Protein AF-A0AAW6XSW9-F1 (afdb_monomer)

Nearest PDB structures (foldseek):
  1b4e-assembly1_A  TM=9.967E-01  e=2.298E-07  Escherichia coli
  1i8j-assembly1_A  TM=9.985E-01  e=3.032E-07  Escherichia coli
  3obk-assembly1_H  TM=9.731E-01  e=1.300E-06  Toxoplasma gondii ME49
  2c15-assembly1_A  TM=9.502E-01  e=4.848E-06  Pseudomonas aeruginosa
  1w5m-assembly1_A  TM=9.488E-01  e=1.114E-05  P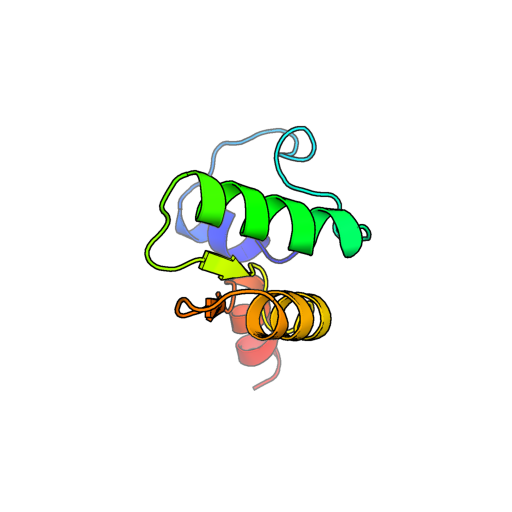seudomonas aeruginosa PAO1

Sequence (85 aa):
AFFGPFREAVSCNLKGDRKTYQQDPANRIEGLREALLDISEGADIVMVKPASHYLDVLADVAGAVDVPVAAYQVSGEYAMVEAAA

Organism: Streptococcus agalactiae (NCBI:txid1311)

Structure (mmCIF, N/CA/C/O backbone):
data_AF-A0AAW6XSW9-F1
#
_entry.id   AF-A0AAW6XSW9-F1
#
loop_
_atom_site.group_PDB
_atom_site.id
_atom_site.type_symbol
_atom_site.label_atom_id
_atom_site.label_alt_id
_atom_site.label_comp_id
_atom_site.label_asym_id
_atom_site.label_entity_id
_atom_site.label_seq_id
_atom_site.pdbx_PDB_ins_code
_atom_site.Cartn_x
_atom_site.Cartn_y
_atom_site.Cartn_z
_atom_site.occupancy
_atom_site.B_iso_or_equiv
_atom_site.auth_seq_id
_atom_site.auth_comp_id
_atom_site.auth_asym_id
_atom_site.auth_atom_id
_atom_site.pdbx_PDB_model_num
ATOM 1 N N . ALA A 1 1 ? 9.538 0.216 -5.225 1.00 79.31 1 ALA A N 1
ATOM 2 C CA . ALA A 1 1 ? 10.128 -0.671 -6.254 1.00 79.31 1 ALA A CA 1
ATOM 3 C C . ALA A 1 1 ? 9.077 -1.199 -7.242 1.00 79.31 1 ALA A C 1
ATOM 5 O O . ALA A 1 1 ? 9.271 -1.054 -8.439 1.00 79.31 1 ALA A O 1
ATOM 6 N N . PHE A 1 2 ? 7.927 -1.703 -6.786 1.00 94.62 2 PHE A N 1
ATOM 7 C CA . PHE A 1 2 ? 6.923 -2.398 -7.618 1.00 94.62 2 PHE A CA 1
ATOM 8 C C . PHE A 1 2 ? 6.072 -1.556 -8.598 1.00 94.62 2 PHE A C 1
ATOM 10 O O . PHE A 1 2 ? 5.118 -2.060 -9.181 1.00 94.62 2 PHE A O 1
ATOM 17 N N . PHE A 1 3 ? 6.392 -0.277 -8.807 1.00 96.19 3 PHE A N 1
ATOM 18 C CA . PHE A 1 3 ? 5.600 0.625 -9.661 1.00 96.19 3 PHE A CA 1
ATOM 19 C C . PHE A 1 3 ? 6.261 0.929 -11.010 1.00 96.19 3 PHE A C 1
ATOM 21 O O . PHE A 1 3 ? 5.766 1.780 -11.741 1.00 96.19 3 PHE A O 1
ATOM 28 N N . GLY A 1 4 ? 7.389 0.281 -11.326 1.00 95.19 4 GLY A N 1
ATOM 29 C CA . GLY A 1 4 ? 8.120 0.487 -12.582 1.00 95.19 4 GLY A CA 1
ATOM 30 C C . GLY A 1 4 ? 7.230 0.316 -13.818 1.00 95.19 4 GLY A C 1
ATOM 31 O O . GLY A 1 4 ? 7.041 1.299 -14.532 1.00 95.19 4 GLY A O 1
ATOM 32 N N . PRO A 1 5 ? 6.596 -0.857 -14.013 1.00 97.06 5 PRO A N 1
ATOM 33 C CA . PRO A 1 5 ? 5.742 -1.086 -15.180 1.00 97.06 5 PRO A CA 1
ATOM 34 C C . PRO A 1 5 ? 4.554 -0.113 -15.261 1.00 97.06 5 PRO A C 1
ATOM 36 O O . PRO A 1 5 ? 4.199 0.353 -16.336 1.00 97.06 5 PRO A O 1
ATOM 39 N N . PHE A 1 6 ? 3.980 0.290 -14.121 1.00 97.62 6 PHE A N 1
ATOM 40 C CA . PHE A 1 6 ? 2.919 1.298 -14.085 1.00 97.62 6 PHE A CA 1
ATOM 41 C C . PHE A 1 6 ? 3.403 2.666 -14.567 1.00 97.62 6 PHE A C 1
ATOM 43 O O . PHE A 1 6 ? 2.672 3.349 -15.275 1.00 97.62 6 PHE A O 1
ATOM 50 N N . ARG A 1 7 ? 4.624 3.083 -14.202 1.00 96.31 7 ARG A N 1
ATOM 51 C CA . ARG A 1 7 ? 5.186 4.368 -14.653 1.00 96.31 7 ARG A CA 1
ATOM 52 C C . ARG A 1 7 ? 5.317 4.417 -16.169 1.00 96.31 7 ARG A C 1
ATOM 54 O O . ARG A 1 7 ? 5.046 5.467 -16.737 1.00 96.31 7 ARG A O 1
ATOM 61 N N . GLU A 1 8 ? 5.704 3.311 -16.792 1.00 95.69 8 GLU A N 1
ATOM 62 C CA . GLU A 1 8 ? 5.745 3.188 -18.249 1.00 95.69 8 GLU A CA 1
ATOM 63 C C . GLU A 1 8 ? 4.335 3.218 -18.845 1.00 95.69 8 GLU A C 1
ATOM 65 O O . GLU A 1 8 ? 4.057 4.053 -19.702 1.00 95.69 8 GLU A O 1
ATOM 70 N N . ALA A 1 9 ? 3.418 2.400 -18.318 1.00 97.06 9 ALA A N 1
ATOM 71 C CA . ALA A 1 9 ? 2.043 2.303 -18.810 1.00 97.06 9 ALA A CA 1
ATOM 72 C C . ALA A 1 9 ? 1.278 3.640 -18.784 1.00 97.06 9 ALA A C 1
ATOM 74 O O . ALA A 1 9 ? 0.400 3.864 -19.614 1.00 97.06 9 ALA A O 1
ATOM 75 N N . VAL A 1 10 ? 1.606 4.535 -17.845 1.00 97.00 10 VAL A N 1
ATOM 76 C CA . VAL A 1 10 ? 0.983 5.867 -17.724 1.00 97.00 10 VAL A CA 1
ATOM 77 C C . VAL A 1 10 ? 1.869 7.011 -18.224 1.00 97.00 10 VAL A C 1
ATOM 79 O O . VAL A 1 10 ? 1.562 8.172 -17.955 1.00 97.00 10 VAL A O 1
ATOM 82 N N . SER A 1 11 ? 2.976 6.715 -18.915 1.00 95.38 11 SER A N 1
ATOM 83 C CA . SER A 1 11 ? 3.922 7.719 -19.432 1.00 95.38 11 SER A CA 1
ATOM 84 C C . SER A 1 11 ? 4.362 8.733 -18.363 1.00 95.38 11 SER A C 1
ATOM 86 O O . SER A 1 11 ? 4.341 9.950 -18.562 1.00 95.38 11 SER A O 1
ATOM 88 N N . CYS A 1 12 ? 4.709 8.240 -17.172 1.00 95.12 12 CYS A N 1
ATOM 89 C CA . CYS A 1 12 ? 5.037 9.074 -16.023 1.00 95.12 12 CYS A CA 1
ATOM 90 C C . CYS A 1 12 ? 6.344 9.853 -16.248 1.00 95.12 12 CYS A C 1
ATOM 92 O O . CYS A 1 12 ? 7.420 9.269 -16.322 1.00 95.12 12 CYS A O 1
ATOM 94 N N . ASN A 1 13 ? 6.260 11.186 -16.237 1.00 95.19 13 ASN A N 1
ATOM 95 C CA . ASN A 1 13 ? 7.408 12.084 -16.432 1.00 95.19 13 ASN A CA 1
ATOM 96 C C . ASN A 1 13 ? 8.145 12.473 -15.131 1.00 95.19 13 ASN A C 1
ATOM 98 O O . ASN A 1 13 ? 8.978 13.382 -15.139 1.00 95.19 13 ASN A O 1
ATOM 102 N N . LEU A 1 14 ? 7.826 11.838 -13.995 1.00 94.69 14 LEU A N 1
ATOM 103 C CA . LEU A 1 14 ? 8.423 12.181 -12.701 1.00 94.69 14 LEU A CA 1
ATOM 104 C C . LEU A 1 14 ? 9.927 11.872 -12.691 1.00 94.69 14 LEU A C 1
ATOM 106 O O . LEU A 1 14 ? 10.334 10.724 -12.862 1.00 94.69 14 LEU A O 1
ATOM 110 N N . LYS A 1 15 ? 10.740 12.889 -12.393 1.00 94.50 15 LYS A N 1
ATOM 111 C CA . LYS A 1 15 ? 12.168 12.749 -12.087 1.00 94.50 15 LYS A CA 1
ATOM 112 C C . LYS A 1 15 ? 12.365 12.882 -10.578 1.00 94.50 15 LYS A C 1
ATOM 114 O O . LYS A 1 15 ? 12.025 13.916 -10.016 1.00 94.50 15 LYS A O 1
ATOM 119 N N . GLY A 1 16 ? 12.894 11.841 -9.938 1.00 94.12 16 GLY A N 1
ATOM 120 C CA . GLY A 1 16 ? 13.034 11.756 -8.481 1.00 94.12 16 GLY A CA 1
ATOM 121 C C . GLY A 1 16 ? 12.174 10.643 -7.883 1.00 94.12 16 GLY A C 1
ATOM 122 O O . GLY A 1 16 ? 11.898 9.635 -8.540 1.00 94.12 16 GLY A O 1
ATOM 123 N N . ASP A 1 17 ? 11.759 10.816 -6.632 1.00 95.56 17 ASP A N 1
ATOM 124 C CA . ASP A 1 17 ? 10.935 9.848 -5.918 1.00 95.56 17 ASP A CA 1
ATOM 125 C C . ASP A 1 17 ? 9.711 10.494 -5.255 1.00 95.56 17 ASP A C 1
ATOM 127 O O . ASP A 1 17 ? 9.395 11.663 -5.472 1.00 95.56 17 ASP A O 1
ATOM 131 N N . ARG A 1 18 ? 8.947 9.666 -4.546 1.00 96.62 18 ARG A N 1
ATOM 132 C CA . ARG A 1 18 ? 7.696 10.040 -3.887 1.00 96.62 18 ARG A CA 1
ATOM 133 C C . ARG A 1 18 ? 7.777 9.833 -2.372 1.00 96.62 18 ARG A C 1
ATOM 135 O O . ARG A 1 18 ? 6.745 9.773 -1.720 1.00 96.62 18 ARG A O 1
ATOM 142 N N . LYS A 1 19 ? 8.984 9.682 -1.811 1.00 96.56 19 L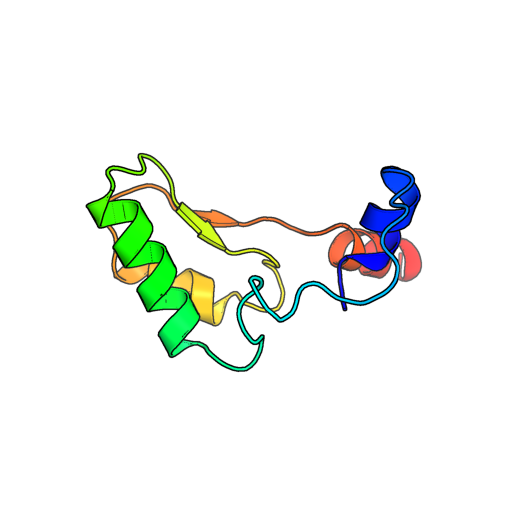YS A N 1
ATOM 143 C CA . LYS A 1 19 ? 9.196 9.257 -0.413 1.00 96.56 19 LYS A CA 1
ATOM 144 C C . LYS A 1 19 ? 8.763 10.293 0.621 1.00 96.56 19 LYS A C 1
ATOM 146 O O . LYS A 1 19 ? 8.678 9.976 1.794 1.00 96.56 19 LYS A O 1
ATOM 151 N N . THR A 1 20 ? 8.519 11.531 0.203 1.00 96.94 20 THR A N 1
ATOM 152 C CA . THR A 1 20 ? 8.043 12.594 1.097 1.00 96.94 20 THR A CA 1
ATOM 153 C C . THR A 1 20 ? 6.547 12.508 1.395 1.00 96.94 20 THR A C 1
ATOM 155 O O . THR A 1 20 ? 6.076 13.241 2.256 1.00 96.94 20 THR A O 1
ATOM 158 N N . TYR A 1 21 ? 5.802 11.653 0.686 1.00 96.62 21 TYR A N 1
ATOM 159 C CA . TYR A 1 21 ? 4.364 11.447 0.903 1.00 96.62 21 TYR A CA 1
ATOM 160 C C . TYR A 1 21 ? 3.908 9.991 0.733 1.00 96.62 21 TYR A C 1
ATOM 162 O O . TYR A 1 21 ? 2.826 9.636 1.179 1.00 96.62 21 TYR A O 1
ATOM 170 N N . GLN A 1 22 ? 4.694 9.132 0.078 1.00 97.88 22 GLN A N 1
ATOM 171 C CA . GLN A 1 22 ? 4.507 7.685 0.157 1.00 97.88 22 GLN A CA 1
ATOM 172 C C . GLN A 1 22 ? 5.211 7.170 1.407 1.00 97.88 22 GLN A C 1
ATOM 174 O O . GLN A 1 22 ? 6.403 7.430 1.571 1.00 97.88 22 GLN A O 1
ATOM 179 N N . GLN A 1 23 ? 4.469 6.429 2.230 1.00 97.44 23 GLN A N 1
ATOM 180 C CA . GLN A 1 23 ? 4.952 5.825 3.473 1.00 97.44 23 GLN A CA 1
ATOM 181 C C . GLN A 1 23 ? 6.218 4.986 3.248 1.00 97.44 23 GLN A C 1
ATOM 183 O O . GLN A 1 23 ? 6.426 4.417 2.166 1.00 97.44 23 GLN A O 1
ATOM 188 N N . ASP A 1 24 ? 7.054 4.884 4.284 1.00 97.62 24 ASP A N 1
ATOM 189 C CA . ASP A 1 24 ? 8.222 4.007 4.261 1.00 97.62 24 ASP A CA 1
ATOM 190 C C . ASP A 1 24 ? 7.767 2.532 4.239 1.00 97.62 24 ASP A C 1
ATOM 192 O O . ASP A 1 24 ? 7.069 2.093 5.155 1.00 97.62 24 ASP A O 1
ATOM 196 N N . PRO A 1 25 ? 8.182 1.729 3.238 1.00 97.00 25 PRO A N 1
ATOM 197 C CA . PRO A 1 25 ? 7.931 0.290 3.184 1.00 97.00 25 PRO A CA 1
ATOM 198 C C . PRO A 1 25 ? 8.238 -0.499 4.460 1.00 97.00 25 PRO A C 1
ATOM 200 O O . PRO A 1 25 ? 7.633 -1.546 4.668 1.00 97.00 25 PRO A O 1
ATOM 203 N N . ALA A 1 26 ? 9.197 -0.051 5.272 1.00 97.19 26 ALA A N 1
ATOM 204 C CA . ALA A 1 26 ? 9.580 -0.730 6.507 1.00 97.19 26 ALA A CA 1
ATOM 205 C C . ALA A 1 26 ? 8.628 -0.435 7.682 1.00 97.19 26 ALA A C 1
ATOM 207 O O . ALA A 1 26 ? 8.719 -1.086 8.725 1.00 97.19 26 ALA A O 1
ATOM 208 N N . ASN A 1 27 ? 7.729 0.542 7.546 1.00 97.94 27 ASN A N 1
ATOM 209 C CA . ASN A 1 27 ? 6.956 1.079 8.656 1.00 97.94 27 ASN A CA 1
ATOM 210 C C . ASN A 1 27 ? 5.523 0.535 8.705 1.00 97.94 27 ASN A C 1
ATOM 212 O O . ASN A 1 27 ? 4.547 1.200 8.360 1.00 97.94 27 ASN A O 1
ATOM 216 N N . ARG A 1 28 ? 5.389 -0.691 9.211 1.00 97.31 28 ARG A N 1
ATOM 217 C CA . ARG A 1 28 ? 4.089 -1.352 9.409 1.00 97.31 28 ARG A CA 1
ATOM 218 C C . ARG A 1 28 ? 3.143 -0.588 10.344 1.00 97.31 28 ARG A C 1
ATOM 220 O O 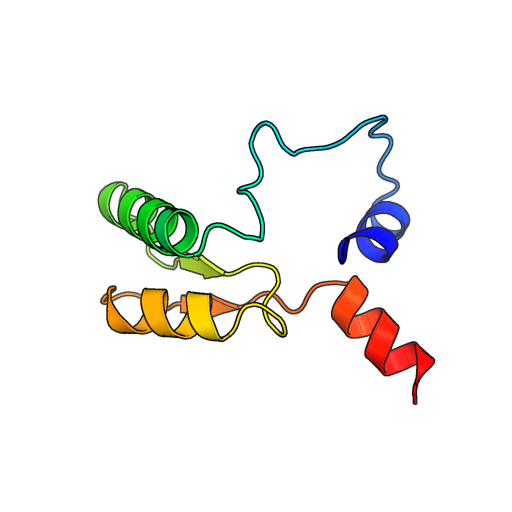. ARG A 1 28 ? 1.940 -0.558 10.105 1.00 97.31 28 ARG A O 1
ATOM 227 N N . ILE A 1 29 ? 3.686 0.045 11.387 1.00 98.19 29 ILE A N 1
ATOM 228 C CA . ILE A 1 29 ? 2.899 0.800 12.377 1.00 98.19 29 ILE A CA 1
ATOM 229 C C . ILE A 1 29 ? 2.256 2.030 11.723 1.00 98.19 29 ILE A C 1
ATOM 231 O O . ILE A 1 29 ? 1.078 2.305 11.945 1.00 98.19 29 ILE A O 1
ATOM 235 N N . GLU A 1 30 ? 3.013 2.755 10.898 1.00 98.38 30 GLU A N 1
ATOM 236 C CA . GLU A 1 30 ? 2.488 3.872 10.104 1.00 98.38 30 GLU A CA 1
ATOM 237 C C . GLU A 1 30 ? 1.456 3.403 9.074 1.00 98.38 30 GLU A C 1
ATOM 239 O O . GLU A 1 30 ? 0.446 4.077 8.903 1.00 98.38 30 GLU A O 1
ATOM 244 N N . GLY A 1 31 ? 1.648 2.225 8.470 1.00 98.19 31 GLY A N 1
ATOM 245 C CA . GLY A 1 31 ? 0.668 1.574 7.590 1.00 98.19 31 GLY A CA 1
ATOM 246 C C . GLY A 1 31 ? -0.732 1.497 8.201 1.00 98.19 31 GLY A C 1
ATOM 247 O O . GLY A 1 31 ? -1.697 1.984 7.616 1.00 98.19 31 GLY A O 1
ATOM 248 N N . LEU A 1 32 ? -0.831 0.932 9.408 1.00 98.56 32 LEU A N 1
ATOM 249 C CA . LEU A 1 32 ? -2.098 0.846 10.138 1.00 98.56 32 LEU A CA 1
ATOM 250 C C . LEU A 1 32 ? -2.616 2.228 10.558 1.00 98.56 32 LEU A C 1
ATOM 252 O O . LEU A 1 32 ? -3.811 2.498 10.454 1.00 98.56 32 LEU A O 1
ATOM 256 N N . ARG A 1 33 ? -1.727 3.107 11.033 1.00 98.56 33 ARG A N 1
ATOM 257 C CA . ARG A 1 33 ? -2.107 4.452 11.477 1.00 98.56 33 ARG A CA 1
ATOM 258 C C . ARG A 1 33 ? -2.763 5.262 10.358 1.00 98.56 33 ARG A C 1
ATOM 260 O O . ARG A 1 33 ? -3.782 5.885 10.627 1.00 98.56 33 ARG A O 1
ATOM 267 N N . GLU A 1 34 ? -2.201 5.258 9.151 1.00 98.69 34 GLU A N 1
ATOM 268 C CA . GLU A 1 34 ? -2.770 5.989 8.007 1.00 98.69 34 GLU A CA 1
ATOM 269 C C . GLU A 1 34 ? -4.160 5.462 7.644 1.00 98.69 34 GLU A C 1
ATOM 271 O O . GLU A 1 34 ? -5.093 6.246 7.511 1.00 98.69 34 GLU A O 1
ATOM 276 N N . ALA A 1 35 ? -4.351 4.138 7.610 1.00 98.62 35 ALA A N 1
ATOM 277 C CA . ALA A 1 35 ? -5.675 3.573 7.358 1.00 98.62 35 ALA A CA 1
ATOM 278 C C . ALA A 1 35 ? -6.705 4.022 8.412 1.00 98.62 35 ALA A C 1
ATOM 280 O O . ALA A 1 35 ? -7.826 4.372 8.064 1.00 98.62 35 ALA A O 1
ATOM 281 N N . LEU A 1 36 ? -6.335 4.059 9.697 1.00 98.75 36 LEU A N 1
ATOM 282 C CA . LEU A 1 36 ? -7.230 4.528 10.764 1.00 98.75 36 LEU A CA 1
ATOM 283 C C . LEU A 1 36 ? -7.541 6.031 10.674 1.00 98.75 36 LEU A C 1
ATOM 285 O O . LEU A 1 36 ? -8.628 6.447 11.082 1.00 98.75 36 LEU A O 1
ATOM 289 N N . LEU A 1 37 ? -6.616 6.840 10.150 1.00 98.81 37 LEU A N 1
ATOM 290 C CA . LEU A 1 37 ? -6.868 8.256 9.879 1.00 98.81 37 LEU A CA 1
ATOM 291 C C . LEU A 1 37 ? -7.921 8.409 8.778 1.00 98.81 37 LEU A C 1
ATOM 293 O O . LEU A 1 37 ? -8.915 9.094 9.017 1.00 98.81 37 LEU A O 1
ATOM 297 N N . ASP A 1 38 ? -7.793 7.681 7.667 1.00 98.81 38 ASP A N 1
ATOM 298 C CA . ASP A 1 38 ? -8.794 7.676 6.589 1.00 98.81 38 ASP A CA 1
ATOM 299 C C . ASP A 1 38 ? -10.186 7.255 7.103 1.00 98.81 38 ASP A C 1
ATOM 301 O O . ASP A 1 38 ? -11.201 7.855 6.741 1.00 98.81 38 ASP A O 1
ATOM 305 N N . ILE A 1 39 ? -10.261 6.271 8.011 1.00 98.69 39 ILE A N 1
ATOM 306 C CA . ILE A 1 39 ? -11.525 5.896 8.674 1.00 98.69 39 ILE A CA 1
ATOM 307 C C . ILE A 1 39 ? -12.098 7.058 9.486 1.00 98.69 39 ILE A C 1
ATOM 309 O O . ILE A 1 39 ? -13.299 7.319 9.421 1.00 98.69 39 ILE A O 1
ATOM 313 N N . SER A 1 40 ? -11.262 7.771 10.244 1.00 98.56 40 SER A N 1
ATOM 314 C CA . SER A 1 40 ? -11.711 8.925 11.033 1.00 98.56 40 SER A CA 1
ATOM 315 C C . SER A 1 40 ? -12.215 10.084 10.166 1.00 98.56 40 SER A C 1
ATOM 317 O O . SER A 1 40 ? -13.055 10.867 10.612 1.00 98.56 40 SER A O 1
ATOM 319 N N . GLU A 1 41 ? -11.745 10.157 8.921 1.00 9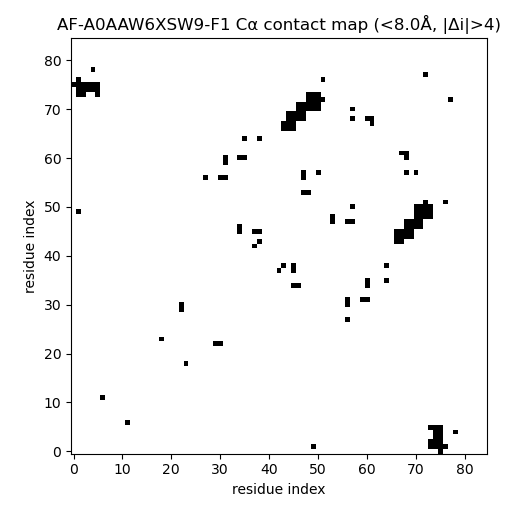8.75 41 GLU A N 1
ATOM 320 C CA . GLU A 1 41 ? -12.187 11.109 7.900 1.00 98.75 41 GLU A CA 1
ATOM 321 C C . GLU A 1 41 ? -13.437 10.636 7.135 1.00 98.75 41 GLU A C 1
ATOM 323 O O . GLU A 1 41 ? -14.018 11.407 6.368 1.00 98.75 41 GLU A O 1
ATOM 328 N N . GLY A 1 42 ? -13.907 9.410 7.389 1.00 98.50 42 GLY A N 1
ATOM 329 C CA . GLY A 1 42 ? -15.152 8.868 6.845 1.00 98.50 42 GLY A CA 1
ATOM 330 C C . GLY A 1 42 ? -14.986 8.023 5.582 1.00 98.50 42 GLY A C 1
ATOM 331 O O . GLY A 1 42 ? -15.929 7.934 4.799 1.00 98.50 42 GLY A O 1
ATOM 332 N N . ALA A 1 43 ? -13.819 7.414 5.355 1.00 98.69 43 ALA A N 1
ATOM 333 C CA . ALA A 1 43 ? -13.628 6.501 4.232 1.00 98.69 43 ALA A CA 1
ATOM 334 C C . ALA A 1 43 ? -14.554 5.270 4.322 1.00 98.69 43 ALA A C 1
ATOM 336 O O . ALA A 1 43 ? -14.491 4.497 5.277 1.00 98.69 43 ALA A O 1
ATOM 337 N N . ASP A 1 44 ? -15.366 5.043 3.283 1.00 98.81 44 ASP A N 1
ATOM 338 C CA . ASP A 1 44 ? -16.238 3.860 3.175 1.00 98.81 44 ASP A CA 1
ATOM 339 C C . ASP A 1 44 ? -15.461 2.560 2.906 1.00 98.81 44 ASP A C 1
ATOM 341 O O . ASP A 1 44 ? -15.973 1.466 3.131 1.00 98.81 44 ASP A O 1
ATOM 345 N N . ILE A 1 45 ? -14.249 2.672 2.352 1.00 98.81 45 ILE A N 1
ATOM 346 C CA . ILE A 1 45 ? -13.329 1.576 2.022 1.00 98.81 45 ILE A CA 1
ATOM 347 C C . ILE A 1 45 ? -11.906 2.114 2.190 1.00 98.81 45 ILE A C 1
ATOM 349 O O . ILE A 1 45 ? -11.599 3.198 1.693 1.00 98.81 45 ILE A O 1
ATOM 353 N N . VAL A 1 46 ? -11.018 1.333 2.805 1.00 98.81 46 VAL A N 1
ATOM 354 C CA . VAL A 1 46 ? -9.572 1.626 2.875 1.00 98.81 46 VAL A CA 1
ATOM 355 C C . VAL A 1 46 ? -8.773 0.625 2.045 1.00 98.81 46 VAL A C 1
ATOM 357 O O . VAL A 1 46 ? -9.289 -0.421 1.652 1.00 98.81 46 VAL A O 1
ATOM 360 N N . MET A 1 47 ? -7.513 0.931 1.726 1.00 98.81 47 MET A N 1
ATOM 361 C CA . MET A 1 47 ? -6.713 0.106 0.818 1.00 98.81 47 MET A CA 1
ATOM 362 C C . MET A 1 47 ? -5.265 -0.059 1.273 1.00 98.81 47 MET A C 1
ATOM 364 O O . MET A 1 47 ? -4.621 0.906 1.669 1.00 98.81 47 MET A O 1
ATOM 368 N N . VAL A 1 48 ? -4.714 -1.262 1.082 1.00 98.69 48 VAL A N 1
ATOM 369 C CA . VAL A 1 48 ? -3.266 -1.511 1.145 1.00 98.69 48 VAL A CA 1
ATOM 370 C C . VAL A 1 48 ? -2.694 -1.665 -0.265 1.00 98.69 48 VAL A C 1
ATOM 372 O O . VAL A 1 48 ? -3.223 -2.393 -1.114 1.00 98.69 48 VAL A O 1
ATOM 375 N N . LYS A 1 49 ? -1.605 -0.940 -0.532 1.00 98.50 49 LYS A N 1
ATOM 376 C CA . LYS A 1 49 ? -0.920 -0.912 -1.827 1.00 98.50 49 LYS A CA 1
ATOM 377 C C . LYS A 1 49 ? 0.584 -0.692 -1.627 1.00 98.50 49 LYS A C 1
ATOM 379 O O . LYS A 1 49 ? 0.952 0.372 -1.131 1.00 98.50 49 LYS A O 1
ATOM 384 N N . PRO A 1 50 ? 1.470 -1.575 -2.129 1.00 98.25 50 PRO A N 1
ATOM 385 C CA . PRO A 1 50 ? 1.222 -2.846 -2.838 1.00 98.25 50 PRO A CA 1
ATOM 386 C C . PRO A 1 50 ? 0.561 -3.930 -1.975 1.00 98.25 50 PRO A C 1
ATOM 388 O O . PRO A 1 50 ? 0.539 -3.786 -0.763 1.00 98.25 50 PRO A O 1
ATOM 391 N N . ALA A 1 51 ? 0.041 -5.002 -2.579 1.00 97.50 51 ALA A N 1
ATOM 392 C CA . ALA A 1 51 ? -0.693 -6.040 -1.849 1.00 97.50 51 ALA A CA 1
ATOM 393 C C . ALA A 1 51 ? 0.158 -7.269 -1.501 1.00 97.50 51 ALA A C 1
ATOM 395 O O . ALA A 1 51 ? 0.321 -7.587 -0.325 1.00 97.50 51 ALA A O 1
ATOM 396 N N . SER A 1 52 ? 0.708 -7.974 -2.496 1.00 96.00 52 SER A N 1
ATOM 397 C CA . SER A 1 52 ? 1.260 -9.328 -2.306 1.00 96.00 52 SER A CA 1
ATOM 398 C C . SER A 1 52 ? 2.413 -9.389 -1.303 1.00 96.00 52 SER A C 1
ATOM 400 O O . SER A 1 52 ? 2.589 -10.399 -0.630 1.00 96.00 52 SER A O 1
ATOM 402 N N . HIS A 1 53 ? 3.181 -8.306 -1.182 1.00 96.75 53 HIS A N 1
ATOM 403 C CA . HIS A 1 53 ? 4.329 -8.208 -0.271 1.00 96.75 53 HIS A CA 1
ATOM 404 C C . HIS A 1 53 ? 4.013 -7.473 1.042 1.00 96.75 53 HIS A C 1
ATOM 406 O O . HIS A 1 53 ? 4.926 -7.216 1.818 1.00 96.75 53 HIS A O 1
ATOM 412 N N . TYR A 1 54 ? 2.742 -7.133 1.277 1.00 98.38 54 TYR A N 1
ATOM 413 C CA . TYR A 1 54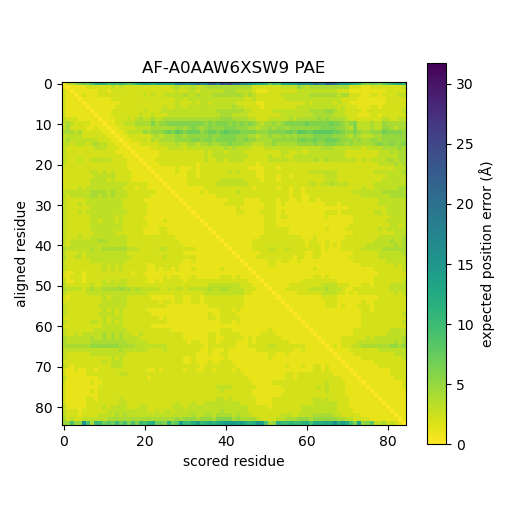 ? 2.259 -6.389 2.448 1.00 98.38 54 TYR A CA 1
ATOM 414 C C . TYR A 1 54 ? 0.996 -7.031 3.037 1.00 98.38 54 TYR A C 1
ATOM 416 O O . TYR A 1 54 ? 0.138 -6.355 3.604 1.00 98.38 54 TYR A O 1
ATOM 424 N N . LEU A 1 55 ? 0.851 -8.352 2.887 1.00 98.44 55 LEU A N 1
ATOM 425 C CA . LEU A 1 55 ? -0.297 -9.092 3.425 1.00 98.44 55 LEU A CA 1
ATOM 426 C C . LEU A 1 55 ? -0.380 -9.017 4.954 1.00 98.44 55 LEU A C 1
ATOM 428 O O . LEU A 1 55 ? -1.446 -9.208 5.529 1.00 98.44 55 LEU A O 1
ATOM 432 N N . ASP A 1 56 ? 0.734 -8.725 5.609 1.00 98.19 56 ASP A N 1
ATOM 433 C CA . ASP A 1 56 ? 0.817 -8.530 7.043 1.00 98.19 56 ASP A CA 1
ATOM 434 C C . ASP A 1 56 ? 0.252 -7.163 7.475 1.00 98.19 56 ASP A C 1
ATOM 436 O O . ASP A 1 56 ? -0.513 -7.104 8.433 1.00 98.19 56 ASP A O 1
ATOM 440 N N . VAL A 1 57 ? 0.522 -6.093 6.718 1.00 98.50 57 VAL A N 1
ATOM 441 C CA . VAL A 1 57 ? -0.159 -4.792 6.874 1.00 98.50 57 VAL A CA 1
ATOM 442 C C . VAL A 1 57 ? -1.648 -4.922 6.543 1.00 98.50 57 VAL A C 1
ATOM 444 O O . VAL A 1 57 ? -2.490 -4.404 7.270 1.00 98.50 57 VAL A O 1
ATOM 447 N N . LEU A 1 58 ? -1.991 -5.647 5.471 1.00 98.62 58 LEU A N 1
ATOM 448 C CA . LEU A 1 58 ? -3.381 -5.909 5.085 1.00 98.62 58 LEU A CA 1
ATOM 449 C C . LEU A 1 58 ? -4.157 -6.618 6.203 1.00 98.62 58 LEU A C 1
ATOM 451 O O . LEU A 1 58 ? -5.286 -6.229 6.492 1.00 98.62 58 LEU A O 1
ATOM 455 N N . ALA A 1 59 ? -3.553 -7.628 6.834 1.00 98.62 59 ALA A N 1
ATOM 456 C CA . ALA A 1 59 ? -4.155 -8.347 7.951 1.00 98.62 59 ALA A CA 1
ATOM 457 C C . ALA A 1 59 ? -4.379 -7.440 9.170 1.00 98.62 59 ALA A C 1
ATOM 459 O O . ALA A 1 59 ? -5.447 -7.505 9.777 1.00 98.62 59 ALA A O 1
ATOM 460 N N . ASP A 1 60 ? -3.417 -6.571 9.497 1.00 98.62 60 ASP A N 1
ATOM 461 C CA . ASP A 1 60 ? -3.560 -5.615 10.600 1.00 98.62 60 ASP A CA 1
ATOM 462 C C . ASP A 1 60 ? -4.695 -4.621 10.350 1.00 98.62 60 ASP A C 1
ATOM 464 O O . ASP A 1 60 ? -5.528 -4.410 11.229 1.00 98.62 60 ASP A O 1
ATOM 468 N N . VAL A 1 61 ? -4.757 -4.033 9.149 1.00 98.75 61 VAL A N 1
ATOM 469 C CA . VAL A 1 61 ? -5.812 -3.076 8.786 1.00 98.75 61 VAL A CA 1
ATOM 470 C C . VAL A 1 61 ? -7.177 -3.759 8.814 1.00 98.75 61 VAL A C 1
ATOM 472 O O . VAL A 1 61 ? -8.086 -3.260 9.468 1.00 98.75 61 VAL A O 1
ATOM 475 N N . ALA A 1 62 ? -7.313 -4.932 8.188 1.00 98.62 62 ALA A N 1
ATOM 476 C CA . ALA A 1 62 ? -8.568 -5.687 8.173 1.00 98.62 62 ALA A CA 1
ATOM 477 C C . ALA A 1 62 ? -9.028 -6.144 9.566 1.00 98.62 62 ALA A C 1
ATOM 479 O O . ALA A 1 62 ? -10.222 -6.325 9.778 1.00 98.62 62 ALA A O 1
ATOM 480 N N . GLY A 1 63 ? -8.105 -6.329 10.515 1.00 98.69 63 GLY A N 1
ATOM 481 C CA . GLY A 1 63 ? -8.430 -6.654 11.905 1.00 98.69 63 GLY A CA 1
ATOM 482 C C . GLY A 1 63 ? -8.793 -5.447 12.776 1.00 98.69 63 GLY A C 1
ATOM 483 O O . GLY A 1 63 ? -9.258 -5.643 13.898 1.00 98.69 63 GLY A O 1
ATOM 484 N N . ALA A 1 64 ? -8.564 -4.222 12.298 1.00 98.56 64 ALA A N 1
ATOM 485 C CA . ALA A 1 64 ? -8.705 -2.993 13.079 1.00 98.56 64 ALA A CA 1
ATOM 486 C C . ALA A 1 64 ? -9.849 -2.075 12.618 1.00 98.56 64 ALA A C 1
ATOM 488 O O . ALA A 1 64 ? -10.153 -1.109 13.317 1.00 98.56 64 ALA A O 1
ATOM 489 N N . VAL A 1 65 ? -10.458 -2.3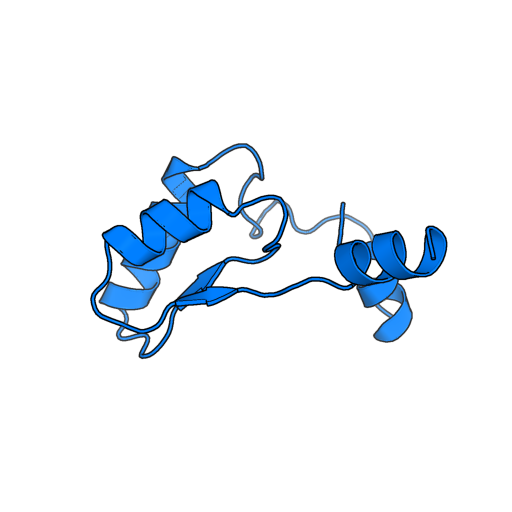39 11.458 1.00 98.38 65 VAL A N 1
ATOM 490 C CA . VAL A 1 65 ? -11.517 -1.502 10.873 1.00 98.38 65 VAL A CA 1
ATOM 491 C C . VAL A 1 65 ? -12.778 -2.315 10.588 1.00 98.38 65 VAL A C 1
ATOM 493 O O . VAL A 1 65 ? -12.701 -3.494 10.256 1.00 98.38 65 VAL A O 1
ATOM 496 N N . ASP A 1 66 ? -13.935 -1.655 10.653 1.00 98.06 66 ASP A N 1
ATOM 497 C CA . ASP A 1 66 ? -15.247 -2.270 10.386 1.00 98.06 66 ASP A CA 1
ATOM 498 C C . ASP A 1 66 ? -15.746 -2.049 8.941 1.00 98.06 66 ASP A C 1
ATOM 500 O O . ASP A 1 66 ? -16.875 -2.408 8.600 1.00 98.06 66 ASP A O 1
ATOM 504 N N . VAL A 1 67 ? -14.920 -1.448 8.077 1.00 98.56 67 VAL A N 1
ATOM 505 C CA . VAL A 1 67 ? -15.227 -1.210 6.656 1.00 98.56 67 VAL A CA 1
ATOM 506 C C . VAL A 1 67 ? -14.478 -2.196 5.751 1.00 98.56 67 VAL A C 1
ATOM 508 O O . VAL A 1 67 ? -13.478 -2.783 6.172 1.00 98.56 67 VAL A O 1
ATOM 511 N N . PRO A 1 68 ? -14.898 -2.390 4.486 1.00 98.81 68 PRO A N 1
ATOM 512 C CA . PRO A 1 68 ? -14.144 -3.209 3.546 1.00 98.81 68 PRO A CA 1
ATOM 513 C C . PRO A 1 68 ? -12.700 -2.723 3.359 1.00 98.81 68 PRO A C 1
ATOM 515 O O . PRO A 1 68 ? -12.436 -1.525 3.246 1.00 98.81 68 PRO A O 1
ATOM 518 N N . VAL A 1 69 ? -11.772 -3.676 3.247 1.00 98.81 69 VAL A N 1
ATOM 519 C CA . VAL A 1 69 ? -10.361 -3.405 2.950 1.00 98.81 69 VAL A CA 1
ATOM 520 C C . VAL A 1 69 ? -10.025 -3.930 1.562 1.00 98.81 69 VAL A C 1
ATOM 522 O O . VAL A 1 69 ? -10.108 -5.129 1.290 1.00 98.81 69 VAL A O 1
ATOM 525 N N . ALA A 1 70 ? -9.643 -3.026 0.667 1.00 98.81 70 ALA A N 1
ATOM 526 C CA . ALA A 1 70 ? -9.183 -3.355 -0.670 1.00 98.81 70 ALA A CA 1
ATOM 527 C C . ALA A 1 70 ? -7.670 -3.627 -0.686 1.00 98.81 70 ALA A C 1
ATOM 529 O O . ALA A 1 70 ? -6.890 -3.044 0.066 1.00 98.81 70 ALA A O 1
ATOM 530 N N . ALA A 1 71 ? -7.234 -4.482 -1.605 1.00 98.69 71 ALA A N 1
ATOM 531 C CA . ALA A 1 71 ? -5.825 -4.771 -1.832 1.00 98.69 71 ALA A CA 1
ATOM 532 C C . ALA A 1 71 ? -5.488 -4.512 -3.303 1.00 98.69 71 ALA A C 1
ATOM 534 O O . ALA A 1 71 ? -6.179 -5.001 -4.198 1.00 98.69 71 ALA A O 1
ATOM 535 N N . TYR A 1 72 ? -4.433 -3.740 -3.570 1.00 98.69 72 TYR A N 1
ATOM 536 C CA . TYR A 1 72 ? -4.019 -3.441 -4.940 1.00 9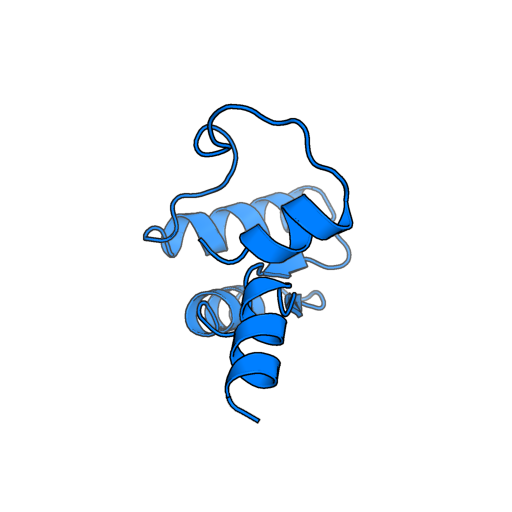8.69 72 TYR A CA 1
ATOM 537 C C . TYR A 1 72 ? -2.854 -4.337 -5.365 1.00 98.69 72 TYR A C 1
ATOM 539 O O . TYR A 1 72 ? -1.709 -4.080 -4.984 1.00 98.69 72 TYR A O 1
ATOM 547 N N . GLN A 1 73 ? -3.127 -5.334 -6.213 1.00 98.44 73 GLN A N 1
ATOM 548 C 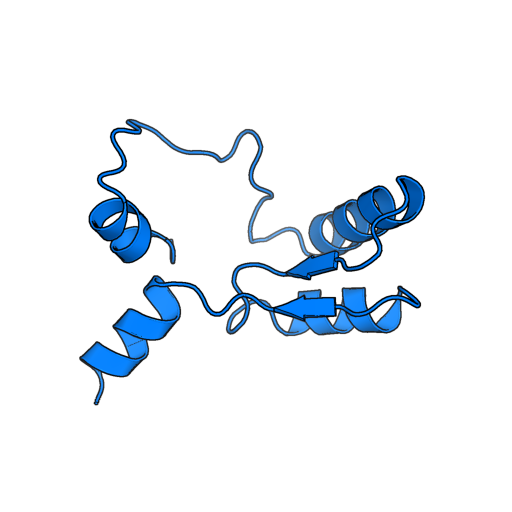CA . GLN A 1 73 ? -2.071 -6.079 -6.899 1.00 98.44 73 GLN A CA 1
ATOM 549 C C . GLN A 1 73 ? -1.410 -5.163 -7.939 1.00 98.44 73 GLN A C 1
ATOM 551 O O . GLN A 1 73 ? -2.007 -4.814 -8.959 1.00 98.44 73 GLN A O 1
ATOM 556 N N . VAL A 1 74 ? -0.198 -4.690 -7.661 1.00 98.50 74 VAL A N 1
ATOM 557 C CA . VAL A 1 74 ? 0.425 -3.622 -8.460 1.00 98.50 74 VAL A CA 1
ATOM 558 C C . VAL A 1 74 ? 1.057 -4.156 -9.738 1.00 98.50 74 VAL A C 1
ATOM 560 O O . VAL A 1 74 ? 1.353 -5.337 -9.883 1.00 98.50 74 VAL A O 1
ATOM 563 N N . SER A 1 75 ? 1.341 -3.248 -10.669 1.00 98.25 75 SER A N 1
ATOM 564 C CA . SER A 1 75 ? 1.912 -3.589 -11.974 1.00 98.25 75 SER A CA 1
ATOM 565 C C . SER A 1 75 ? 3.212 -4.396 -11.896 1.00 98.25 75 SER A C 1
ATOM 567 O O . SER A 1 75 ? 3.476 -5.210 -12.767 1.00 98.25 75 SER A O 1
ATOM 569 N N . GLY A 1 76 ? 4.055 -4.143 -10.888 1.00 98.19 76 GLY A N 1
ATOM 570 C CA . GLY A 1 76 ? 5.283 -4.906 -10.679 1.00 98.19 76 GLY A CA 1
ATOM 571 C C . GLY A 1 76 ? 5.005 -6.341 -10.249 1.00 98.19 76 GLY A C 1
ATOM 572 O O . GLY A 1 76 ? 5.711 -7.233 -10.688 1.00 98.19 76 GLY A O 1
ATOM 573 N N . GLU A 1 77 ? 3.964 -6.571 -9.447 1.00 98.06 77 GLU A N 1
ATOM 574 C CA . GLU A 1 77 ? 3.530 -7.919 -9.052 1.00 98.06 77 GLU A CA 1
ATOM 575 C C . GLU A 1 77 ? 3.008 -8.685 -10.265 1.00 98.06 77 GLU A C 1
ATOM 577 O O . GLU A 1 77 ? 3.456 -9.799 -10.518 1.00 98.06 77 GLU A O 1
ATOM 582 N N . TYR A 1 78 ? 2.169 -8.042 -11.079 1.00 98.12 78 TYR A N 1
ATOM 583 C CA . TYR A 1 78 ? 1.716 -8.602 -12.351 1.00 98.12 78 TYR A CA 1
ATOM 584 C C . TYR A 1 78 ? 2.886 -8.934 -13.293 1.00 98.12 78 TYR A C 1
ATOM 586 O O . TYR A 1 78 ? 3.011 -10.065 -13.747 1.00 98.12 78 TYR A O 1
ATOM 594 N N . ALA A 1 79 ? 3.792 -7.980 -13.531 1.00 98.00 79 ALA A N 1
ATOM 595 C CA . ALA A 1 79 ? 4.929 -8.182 -14.428 1.00 98.00 79 ALA A CA 1
ATOM 596 C C . ALA A 1 79 ? 5.880 -9.294 -13.957 1.00 98.00 79 ALA A C 1
ATOM 598 O O . ALA A 1 79 ? 6.459 -9.984 -14.788 1.00 98.00 79 ALA A O 1
ATOM 599 N N . MET A 1 80 ? 6.045 -9.484 -12.643 1.00 97.75 80 MET A N 1
ATOM 600 C CA . MET A 1 80 ? 6.833 -10.600 -12.108 1.00 97.75 80 MET A CA 1
ATOM 601 C C . MET A 1 80 ? 6.189 -11.957 -12.410 1.00 97.75 80 MET A C 1
ATOM 603 O O . MET A 1 80 ? 6.915 -12.895 -12.723 1.00 97.75 80 MET A O 1
ATOM 607 N N . VAL A 1 81 ? 4.857 -12.062 -12.335 1.00 97.56 81 VAL A N 1
ATOM 608 C CA . VAL A 1 81 ? 4.133 -13.291 -12.700 1.00 97.56 81 VAL A CA 1
ATOM 609 C C . VAL A 1 81 ? 4.256 -13.558 -14.198 1.00 97.56 81 VAL A C 1
ATOM 611 O O . VAL A 1 81 ? 4.662 -14.648 -14.580 1.00 97.56 81 VAL A O 1
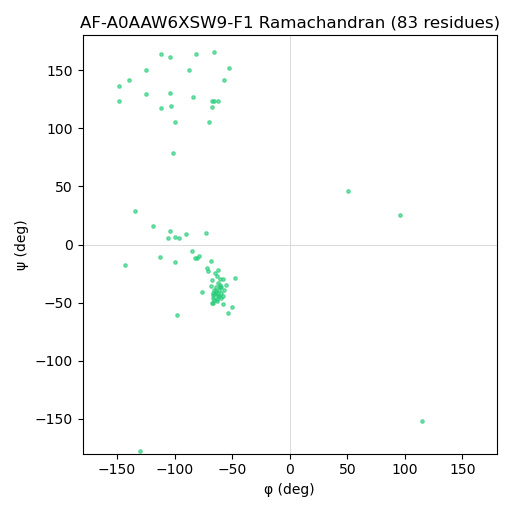ATOM 614 N N . GLU A 1 82 ? 3.979 -12.558 -15.038 1.00 98.06 82 GLU A N 1
ATOM 615 C CA . GLU A 1 82 ? 4.066 -12.687 -16.502 1.00 98.06 82 GLU A CA 1
ATOM 616 C C . GLU A 1 82 ? 5.477 -13.038 -16.984 1.00 98.06 82 GLU A C 1
ATOM 618 O O . GLU A 1 82 ? 5.637 -13.811 -17.919 1.00 98.06 82 GLU A O 1
ATOM 623 N N . ALA A 1 83 ? 6.519 -12.499 -16.345 1.00 97.75 83 ALA A N 1
ATOM 624 C CA . ALA A 1 83 ? 7.901 -12.803 -16.712 1.00 97.75 83 ALA A CA 1
ATOM 625 C C . ALA A 1 83 ? 8.344 -14.223 -16.317 1.00 97.75 83 ALA A C 1
ATOM 627 O O . ALA A 1 83 ? 9.350 -14.705 -16.838 1.00 97.75 83 ALA A O 1
ATOM 628 N N . ALA A 1 84 ? 7.653 -14.859 -15.368 1.00 97.06 84 ALA A N 1
ATOM 629 C CA . ALA A 1 84 ? 7.980 -16.191 -14.866 1.00 97.06 84 ALA A CA 1
ATOM 630 C C . ALA A 1 84 ? 7.123 -17.316 -15.477 1.00 97.06 84 ALA A C 1
ATOM 632 O O . ALA A 1 84 ? 7.477 -18.483 -15.298 1.00 97.06 84 ALA A O 1
ATOM 633 N N . ALA A 1 85 ? 6.005 -16.973 -16.128 1.00 89.75 85 ALA A N 1
ATOM 634 C CA . ALA A 1 85 ? 5.086 -17.902 -16.790 1.00 89.75 85 ALA A CA 1
ATOM 635 C C . ALA A 1 85 ? 5.669 -18.472 -18.094 1.00 89.75 85 ALA A C 1
ATOM 637 O O . ALA A 1 85 ? 5.407 -19.668 -18.361 1.00 89.75 85 ALA A O 1
#

Mean predicted aligned error: 2.34 Å

Solvent-accessible surface area (backbone atoms only — not comparable to full-atom values): 5248 Å² total; per-residue (Å²): 125,53,53,56,55,45,37,60,77,67,68,58,82,80,85,84,86,58,72,93,79,45,77,64,90,88,41,55,70,58,53,42,49,53,52,53,50,45,48,75,75,64,50,76,58,47,73,38,76,60,23,88,92,32,55,67,51,43,51,52,40,57,74,72,48,98,53,57,70,46,67,38,79,35,47,30,58,52,50,54,51,67,76,71,109

pLDDT: mean 97.38, std 2.47, range [79.31, 98.81]

Secondary structure (DSSP, 8-state):
-TTHHHHHHTT----S--TTTSPPTT-HHHHHHHHHHHHHTT-SSEEESS-TT-HHHHHHHHHH-SS-EEE---HHHHHHHHHH-

InterPro domains:
  IPR001731 Delta-aminolevulinic acid dehydratase [PF00490] (1-85)
  IPR001731 Delta-aminolevulinic acid dehydratase [PR00144] (42-58)
  IPR001731 Delta-aminolevulinic acid dehydratase [PR00144] (67-82)
  IPR001731 Delta-aminolevulinic acid dehydratase [PTHR11458] (1-85)
  IPR001731 Delta-aminolevulinic acid dehydratase [SM01004] (1-85)
  IPR013785 Aldolase-type TIM barrel [G3DSA:3.20.20.70] (1-85)
  IPR030656 Delta-aminolevulinic acid dehydratase, active site [PS00169] (42-54)

Foldseek 3Di:
DQCVVVCVVVVPPDDDDDPVPDDDPVCLVVLLVVLVVCVVVPDQEEEDPAAPVCVVSQVSNVVPDPHHYYHDPHNSNVVVVVVVD

Radius of gyration: 14.22 Å; Cα contacts (8 Å, |Δi|>4): 79; chains: 1; bounding box: 29×31×32 Å